Protein AF-A0A2V7WJG1-F1 (afdb_monomer_lite)

Sequence (115 aa):
MRLLSRSVVREIWPPFLLGFAAYTFILLVRTIFLMTEFFVRRSASLSEVGWLVLLSIPWILVLTLPMAFLLGVLIGIGRLSGDSELVAMRSCGVGPWALYRPALGAAALLSAGVR

Foldseek 3Di:
DVVLLVLLCVQLVVQLVVQLVVQLVVVLVVLLVVLVVVCVVPVDDPVVSVVVSVVCSLVSNLVSNVVSSVRSNVRSVVVCVVVCVVVVCVVVVNDCVSNVVSSVVVVVVSVVVSD

Radius of gyration: 19.39 Å; chains: 1; bounding box: 43×18×56 Å

Secondary structure (DSSP, 8-state):
-HHHHHHHHHHHHHHHHHHHHHHHHHHHHHHHHHHHHHHHHHT--HHHHHHHHHHHHHHHHHHHHHHHHHHHHHHHHHHHHHTTHHHHHHHTT--THHHHHHHHHHHHHHHHTT-

Structure (mmCIF, N/CA/C/O backbone):
data_AF-A0A2V7WJG1-F1
#
_entry.id   AF-A0A2V7WJG1-F1
#
loop_
_atom_site.group_PDB
_atom_site.id
_atom_site.type_symbol
_atom_site.label_atom_id
_atom_site.label_alt_id
_atom_site.label_comp_id
_atom_site.label_asym_id
_atom_site.label_entity_id
_atom_site.label_seq_id
_atom_site.pdbx_PDB_ins_code
_atom_site.Cartn_x
_atom_site.Cartn_y
_atom_site.Cartn_z
_atom_site.occupancy
_atom_site.B_iso_or_equiv
_atom_site.auth_seq_id
_atom_site.auth_comp_id
_atom_site.auth_asym_id
_atom_site.auth_atom_id
_atom_site.pdbx_PDB_model_num
ATOM 1 N N . MET A 1 1 ? -20.910 3.309 13.606 1.00 63.62 1 MET A N 1
ATOM 2 C CA . MET A 1 1 ? -20.099 2.395 12.757 1.00 63.62 1 MET A CA 1
ATOM 3 C C . MET A 1 1 ? -19.371 3.079 11.593 1.00 63.62 1 MET A C 1
ATOM 5 O O . MET A 1 1 ? -18.244 2.689 11.334 1.00 63.62 1 MET A O 1
ATOM 9 N N . ARG A 1 2 ? -19.936 4.098 10.916 1.00 69.38 2 ARG A N 1
ATOM 10 C CA . ARG A 1 2 ? -19.270 4.774 9.773 1.00 69.38 2 ARG A CA 1
ATOM 11 C C . ARG A 1 2 ? -17.927 5.448 10.105 1.00 69.38 2 ARG A C 1
ATOM 13 O O . ARG A 1 2 ? -17.019 5.426 9.283 1.00 69.38 2 ARG A O 1
ATOM 20 N N . LEU A 1 3 ? -17.795 6.028 11.302 1.00 80.88 3 LEU A N 1
ATOM 21 C CA . LEU A 1 3 ? -16.536 6.634 11.762 1.00 80.88 3 LEU A CA 1
ATOM 22 C C . LEU A 1 3 ? -15.436 5.577 11.924 1.00 80.88 3 LEU A C 1
ATOM 24 O O . LEU A 1 3 ? -14.329 5.756 11.441 1.00 80.88 3 LEU A O 1
ATOM 28 N N . LEU A 1 4 ? -15.800 4.435 12.507 1.00 82.25 4 LEU A N 1
ATOM 29 C CA . LEU A 1 4 ? -14.919 3.300 12.764 1.00 82.25 4 LEU A CA 1
ATOM 30 C C . LEU A 1 4 ? -14.382 2.695 11.458 1.00 82.25 4 LEU A C 1
ATOM 32 O O . LEU A 1 4 ? -13.177 2.551 11.284 1.00 82.25 4 LEU A O 1
ATOM 36 N N . SER A 1 5 ? -15.269 2.439 10.490 1.00 82.31 5 SER A N 1
ATOM 37 C CA . SER A 1 5 ? -14.868 1.968 9.160 1.00 82.31 5 SER A CA 1
ATOM 38 C C . SER A 1 5 ? -13.981 2.973 8.427 1.00 82.31 5 SER A C 1
ATOM 40 O O . SER A 1 5 ? -13.048 2.575 7.738 1.00 82.31 5 SER A O 1
ATOM 42 N N . ARG A 1 6 ? -14.245 4.277 8.584 1.00 85.25 6 ARG A N 1
ATOM 43 C CA . ARG A 1 6 ? -13.435 5.333 7.969 1.00 85.25 6 ARG A CA 1
ATOM 44 C C . ARG A 1 6 ? -12.032 5.387 8.572 1.00 85.25 6 ARG A C 1
ATOM 46 O O . ARG A 1 6 ? -11.081 5.532 7.813 1.00 85.25 6 ARG A O 1
ATOM 53 N N . SER A 1 7 ? -11.901 5.244 9.891 1.00 85.25 7 SER A N 1
ATOM 54 C CA . SER A 1 7 ? -10.594 5.196 10.557 1.00 85.25 7 SER A CA 1
ATOM 55 C C . SER A 1 7 ? -9.776 3.992 10.101 1.00 85.25 7 SER A C 1
ATOM 57 O O . SER A 1 7 ? -8.627 4.165 9.716 1.00 85.25 7 SER A O 1
ATOM 59 N N . VAL A 1 8 ? -10.385 2.803 10.027 1.00 88.50 8 VAL A N 1
ATOM 60 C CA . VAL A 1 8 ? -9.699 1.587 9.555 1.00 88.50 8 VAL A CA 1
ATOM 61 C C . VAL A 1 8 ? -9.181 1.756 8.126 1.00 88.50 8 VAL A C 1
ATOM 63 O O . VAL A 1 8 ? -8.017 1.479 7.856 1.00 88.50 8 VAL A O 1
ATOM 66 N N . VAL A 1 9 ? -10.009 2.262 7.206 1.00 88.44 9 VAL A N 1
ATOM 67 C 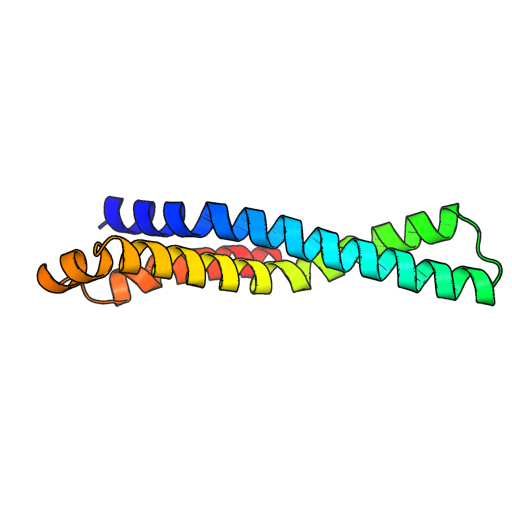CA . VAL A 1 9 ? -9.571 2.512 5.820 1.00 88.44 9 VAL A CA 1
ATOM 68 C C . VAL A 1 9 ? -8.470 3.572 5.769 1.00 88.44 9 VAL A C 1
ATOM 70 O O . VAL A 1 9 ? -7.513 3.419 5.013 1.00 88.44 9 VAL A O 1
ATOM 73 N N . ARG A 1 10 ? -8.569 4.624 6.591 1.00 91.69 10 ARG A N 1
ATOM 74 C CA . ARG A 1 10 ? -7.548 5.677 6.676 1.00 91.69 10 ARG A CA 1
ATOM 75 C C . ARG A 1 10 ? -6.208 5.148 7.181 1.00 91.69 10 ARG A C 1
ATOM 77 O O . ARG A 1 10 ? -5.190 5.665 6.747 1.00 91.69 10 ARG A O 1
ATOM 84 N N . GLU A 1 11 ? -6.204 4.134 8.038 1.00 92.75 11 GLU A N 1
ATOM 85 C CA . GLU A 1 11 ? -4.967 3.540 8.555 1.00 92.75 11 GLU A CA 1
ATOM 86 C C . GLU A 1 11 ? -4.329 2.552 7.567 1.00 92.75 11 GLU A C 1
ATOM 88 O O . GLU A 1 11 ? -3.111 2.414 7.520 1.00 92.75 11 GLU A O 1
ATOM 93 N N . ILE A 1 12 ? -5.144 1.897 6.733 1.00 94.44 12 ILE A N 1
ATOM 94 C CA . ILE A 1 12 ? -4.691 0.941 5.709 1.00 94.44 12 ILE A CA 1
ATOM 95 C C . ILE A 1 12 ? -4.143 1.653 4.465 1.00 94.44 12 ILE A C 1
ATOM 97 O O . ILE A 1 12 ? -3.184 1.184 3.851 1.00 94.44 12 ILE A O 1
ATOM 101 N N . TRP A 1 13 ? -4.750 2.773 4.062 1.00 93.88 13 TRP A N 1
ATOM 102 C CA . TRP A 1 13 ? -4.470 3.404 2.768 1.00 93.88 13 TRP A CA 1
ATOM 103 C C . TRP A 1 13 ? -3.038 3.955 2.620 1.00 93.88 13 TRP A C 1
ATOM 105 O O . TRP A 1 13 ? -2.412 3.676 1.597 1.00 93.88 13 TRP A O 1
ATOM 115 N N . PRO A 1 14 ? -2.460 4.675 3.603 1.00 95.69 14 PRO A N 1
ATOM 116 C CA . PRO A 1 14 ? -1.081 5.151 3.509 1.00 95.69 14 PRO A CA 1
ATOM 117 C C . PRO A 1 14 ? -0.037 4.028 3.360 1.00 95.69 14 PRO A C 1
ATOM 119 O O . PRO A 1 14 ? 0.747 4.097 2.411 1.00 95.69 14 PRO A O 1
ATOM 122 N N . PRO A 1 15 ? -0.008 2.975 4.210 1.00 95.62 15 PRO A N 1
ATOM 123 C CA . PRO A 1 15 ? 0.948 1.883 4.036 1.00 95.62 15 PRO A CA 1
ATOM 124 C C . PRO A 1 15 ? 0.679 1.055 2.775 1.00 95.62 15 PRO A C 1
ATOM 126 O O . PRO A 1 15 ? 1.632 0.572 2.169 1.00 95.62 15 PRO A O 1
ATOM 129 N N . PHE A 1 16 ? -0.580 0.938 2.332 1.00 95.94 16 PHE A N 1
ATOM 130 C CA . PHE A 1 16 ? -0.908 0.342 1.035 1.00 95.94 16 PHE A CA 1
ATOM 131 C C . PHE A 1 16 ? -0.252 1.104 -0.120 1.00 95.94 16 PHE A C 1
ATOM 133 O O . PHE A 1 16 ? 0.458 0.496 -0.914 1.00 95.94 16 PHE A O 1
ATOM 140 N N . LEU A 1 17 ? -0.451 2.423 -0.212 1.00 96.19 17 LEU A N 1
ATOM 141 C CA . LEU A 1 17 ? 0.108 3.233 -1.299 1.00 96.19 17 LEU A CA 1
ATOM 142 C C . LEU A 1 17 ? 1.637 3.212 -1.297 1.00 96.19 17 LEU A C 1
ATOM 144 O O . LEU A 1 17 ? 2.259 3.092 -2.352 1.00 96.19 17 LEU A O 1
ATOM 148 N N . LEU A 1 18 ? 2.240 3.298 -0.110 1.00 97.12 18 LEU A N 1
ATOM 149 C CA . LEU A 1 18 ? 3.690 3.252 0.044 1.00 97.12 18 LEU A CA 1
ATOM 150 C C . LEU A 1 18 ? 4.237 1.877 -0.363 1.00 97.12 18 LEU A C 1
ATOM 152 O O . LEU A 1 18 ? 5.184 1.802 -1.144 1.00 97.12 18 LEU A O 1
ATOM 156 N N . GLY A 1 19 ? 3.594 0.794 0.083 1.00 96.56 19 GLY A N 1
ATOM 157 C CA . GLY A 1 19 ? 3.916 -0.571 -0.333 1.00 96.56 19 GLY A CA 1
ATOM 158 C C . GLY A 1 19 ? 3.744 -0.788 -1.833 1.00 96.56 19 GLY A C 1
ATOM 159 O O . GLY A 1 19 ? 4.605 -1.379 -2.473 1.00 96.56 19 GLY A O 1
ATOM 160 N N . PHE A 1 20 ? 2.672 -0.261 -2.421 1.00 96.19 20 PHE A N 1
ATOM 161 C CA . PHE A 1 20 ? 2.389 -0.368 -3.849 1.00 96.19 20 PHE A CA 1
ATOM 162 C C . PHE A 1 20 ? 3.448 0.336 -4.690 1.00 96.19 20 PHE A C 1
ATOM 164 O O . PHE A 1 20 ? 3.969 -0.258 -5.636 1.00 96.19 20 PHE A O 1
ATOM 171 N N . ALA A 1 21 ? 3.822 1.560 -4.313 1.00 96.56 21 ALA A N 1
ATOM 172 C CA . ALA A 1 21 ? 4.901 2.293 -4.961 1.00 96.56 21 ALA A CA 1
ATOM 173 C C . ALA A 1 21 ? 6.239 1.551 -4.824 1.00 96.56 21 ALA A C 1
ATOM 175 O O . ALA A 1 21 ? 6.927 1.342 -5.821 1.00 96.56 21 ALA A O 1
ATOM 176 N N . ALA A 1 22 ? 6.577 1.089 -3.616 1.00 96.88 22 ALA A N 1
ATOM 177 C CA . ALA A 1 22 ? 7.824 0.379 -3.351 1.00 96.88 22 ALA A CA 1
ATOM 178 C C . ALA A 1 22 ? 7.915 -0.951 -4.118 1.00 96.88 22 ALA A C 1
ATOM 180 O O . ALA A 1 22 ? 8.895 -1.183 -4.822 1.00 96.88 22 ALA A O 1
ATOM 181 N N . TYR A 1 23 ? 6.894 -1.810 -4.046 1.00 96.25 23 TYR A N 1
ATOM 182 C CA . TYR A 1 23 ? 6.887 -3.092 -4.755 1.00 96.25 23 TYR A CA 1
ATOM 183 C C . TYR A 1 23 ? 6.906 -2.912 -6.272 1.00 96.25 23 TYR A C 1
ATOM 185 O O . TYR A 1 23 ? 7.648 -3.613 -6.959 1.00 96.25 23 TYR A O 1
ATOM 193 N N . THR A 1 24 ? 6.143 -1.950 -6.798 1.00 94.94 24 THR A N 1
ATOM 194 C CA . THR A 1 24 ? 6.135 -1.645 -8.238 1.00 94.94 24 THR A CA 1
ATOM 195 C C . THR A 1 24 ? 7.499 -1.148 -8.691 1.00 94.94 24 THR A C 1
ATOM 197 O O . THR A 1 24 ? 8.012 -1.626 -9.699 1.00 94.94 24 THR A O 1
ATOM 200 N N . PHE A 1 25 ? 8.133 -0.267 -7.918 1.00 95.06 25 PHE A N 1
ATOM 201 C CA . PHE A 1 25 ? 9.483 0.209 -8.199 1.00 95.06 25 PHE A CA 1
ATOM 202 C C . PHE A 1 25 ? 10.510 -0.932 -8.191 1.00 95.06 25 PHE A C 1
ATOM 204 O O . PHE A 1 25 ? 11.270 -1.082 -9.146 1.00 95.06 25 PHE A O 1
ATOM 211 N N . ILE A 1 26 ? 10.493 -1.784 -7.163 1.00 95.81 26 ILE A N 1
ATOM 212 C CA . ILE A 1 26 ? 11.404 -2.933 -7.051 1.00 95.81 26 ILE A CA 1
ATOM 213 C C . ILE A 1 26 ? 11.244 -3.876 -8.252 1.00 95.81 26 ILE A C 1
ATOM 215 O O . ILE A 1 26 ? 12.238 -4.275 -8.866 1.00 95.81 26 ILE A O 1
ATOM 219 N N . LEU A 1 27 ? 10.006 -4.223 -8.624 1.00 94.25 27 LEU A N 1
ATOM 220 C CA . LEU A 1 27 ? 9.751 -5.113 -9.759 1.00 94.25 27 LEU A CA 1
ATOM 221 C C . LEU A 1 27 ? 10.071 -4.466 -11.110 1.00 94.25 27 LEU A C 1
ATOM 223 O O . LEU A 1 27 ? 10.546 -5.164 -12.008 1.00 94.25 27 LEU A O 1
ATOM 227 N N . LEU A 1 28 ? 9.871 -3.156 -11.261 1.00 91.69 28 LEU A N 1
ATOM 228 C CA . LEU A 1 28 ? 10.284 -2.421 -12.458 1.00 91.69 28 LEU A CA 1
ATOM 229 C C . LEU A 1 28 ? 11.797 -2.461 -12.636 1.00 91.69 28 LEU A C 1
ATOM 231 O O . LEU A 1 28 ? 12.268 -2.847 -13.703 1.00 91.69 28 LEU A O 1
ATOM 235 N N . VAL A 1 29 ? 12.559 -2.145 -11.586 1.00 91.56 29 VAL A N 1
ATOM 236 C CA . VAL A 1 29 ? 14.027 -2.213 -11.613 1.00 91.56 29 VAL A CA 1
ATOM 237 C C . VAL A 1 29 ? 14.481 -3.624 -11.982 1.00 91.56 29 VAL A C 1
ATOM 239 O O . VAL A 1 29 ? 15.269 -3.793 -12.913 1.00 91.56 29 VAL A O 1
ATOM 242 N N . ARG A 1 30 ? 13.918 -4.653 -11.335 1.00 91.44 30 ARG A N 1
ATOM 243 C CA . ARG A 1 30 ? 14.190 -6.059 -11.675 1.00 91.44 30 ARG A CA 1
ATOM 244 C C . ARG A 1 30 ? 13.915 -6.359 -13.152 1.00 91.44 30 ARG A C 1
ATOM 246 O O . ARG A 1 30 ? 14.709 -7.045 -13.789 1.00 91.44 30 ARG A O 1
ATOM 253 N N . THR A 1 31 ? 12.799 -5.870 -13.686 1.00 88.31 31 THR A N 1
ATOM 254 C CA . THR A 1 31 ? 12.399 -6.097 -15.082 1.00 88.31 31 THR A CA 1
ATOM 255 C C . THR A 1 31 ? 13.368 -5.427 -16.048 1.00 88.31 31 THR A C 1
ATOM 257 O O . THR A 1 31 ? 13.794 -6.062 -17.005 1.00 88.31 31 THR A O 1
ATOM 260 N N . ILE A 1 32 ? 13.789 -4.193 -15.764 1.00 87.00 32 ILE A N 1
ATOM 261 C CA . ILE A 1 32 ? 14.784 -3.476 -16.570 1.00 87.00 32 ILE A CA 1
ATOM 262 C C . ILE A 1 32 ? 16.104 -4.255 -16.614 1.00 87.00 32 ILE A C 1
ATOM 264 O O . ILE A 1 32 ? 16.629 -4.492 -17.699 1.00 87.00 32 ILE A O 1
ATOM 268 N N . PHE A 1 33 ? 16.616 -4.721 -15.469 1.00 86.25 33 PHE A N 1
ATOM 269 C CA . PHE A 1 33 ? 17.846 -5.524 -15.434 1.00 86.25 33 PHE A CA 1
ATOM 270 C C . PHE A 1 33 ? 17.720 -6.831 -16.227 1.00 86.25 33 PHE A C 1
ATOM 272 O O . PHE A 1 33 ? 18.626 -7.168 -16.990 1.00 86.25 33 PHE A O 1
ATOM 279 N N . LEU A 1 34 ? 16.586 -7.531 -16.101 1.00 84.12 34 LEU A N 1
ATOM 280 C CA . LEU A 1 34 ? 16.319 -8.757 -16.858 1.00 84.12 34 LEU A CA 1
ATOM 281 C C . LEU A 1 34 ? 16.310 -8.487 -18.372 1.00 84.12 34 LEU A C 1
ATOM 283 O O . LEU A 1 34 ? 16.907 -9.237 -19.141 1.00 84.12 34 LEU A O 1
ATOM 287 N N . MET A 1 35 ? 15.659 -7.403 -18.805 1.00 80.38 35 MET A N 1
ATOM 288 C CA . MET A 1 35 ? 15.594 -7.025 -20.220 1.00 80.38 35 MET A CA 1
ATOM 289 C C . MET A 1 35 ? 16.966 -6.619 -20.773 1.00 80.38 35 MET A C 1
ATOM 291 O O . MET A 1 35 ? 17.279 -6.956 -21.913 1.00 80.38 35 MET A O 1
ATOM 295 N N . THR A 1 36 ? 17.814 -5.963 -19.976 1.00 77.69 36 THR A N 1
ATOM 296 C CA . THR A 1 36 ? 19.189 -5.621 -20.376 1.00 77.69 36 THR A CA 1
ATOM 297 C C . THR A 1 36 ? 20.053 -6.867 -20.584 1.00 77.69 36 THR A C 1
ATOM 299 O O . THR A 1 36 ? 20.827 -6.923 -21.538 1.00 77.69 36 THR A O 1
ATOM 302 N N . GLU A 1 37 ? 19.906 -7.909 -19.760 1.00 74.75 37 GLU A N 1
ATOM 303 C CA . GLU A 1 37 ? 20.617 -9.174 -20.000 1.00 74.75 37 GLU A CA 1
ATOM 304 C C . GLU A 1 37 ? 20.155 -9.841 -21.309 1.00 74.75 37 GLU A C 1
ATOM 306 O O . GLU A 1 37 ? 20.974 -10.342 -22.086 1.00 74.75 37 GLU A O 1
ATOM 311 N N . PHE A 1 38 ? 18.851 -9.789 -21.604 1.00 69.81 38 PHE A N 1
ATOM 312 C CA . PHE A 1 38 ? 18.311 -10.240 -22.890 1.00 69.81 38 PHE A CA 1
ATOM 313 C C . PHE A 1 38 ? 18.838 -9.415 -24.072 1.00 69.81 38 PHE A C 1
ATOM 315 O O . PHE A 1 38 ? 19.152 -9.985 -25.117 1.00 69.81 38 PHE A O 1
ATOM 322 N N . PHE A 1 39 ? 18.983 -8.100 -23.905 1.00 70.38 39 PHE A N 1
ATOM 323 C CA . PHE A 1 39 ? 19.513 -7.184 -24.914 1.00 70.38 39 PHE A CA 1
ATOM 324 C C . PHE A 1 39 ? 20.954 -7.524 -25.305 1.00 70.38 39 PHE A C 1
ATOM 326 O O . PHE A 1 39 ? 21.252 -7.668 -26.492 1.00 70.38 39 PHE A O 1
ATOM 333 N N . VAL A 1 40 ? 21.831 -7.719 -24.312 1.00 69.19 40 VAL A N 1
ATOM 334 C CA . VAL A 1 40 ? 23.258 -8.023 -24.531 1.00 69.19 40 VAL A CA 1
ATOM 335 C C . VAL A 1 40 ? 23.436 -9.325 -25.317 1.00 69.19 40 VAL A C 1
ATOM 337 O O . VAL A 1 40 ? 24.358 -9.444 -26.118 1.00 69.19 40 VAL A O 1
ATOM 340 N N . ARG A 1 41 ? 22.526 -10.291 -25.146 1.00 68.00 41 ARG A N 1
ATOM 341 C CA . ARG A 1 41 ? 22.573 -11.585 -25.845 1.00 68.00 41 ARG A CA 1
ATOM 342 C C . ARG A 1 41 ? 21.979 -11.564 -27.259 1.00 68.00 41 ARG A C 1
ATOM 344 O O . ARG A 1 41 ? 22.225 -12.507 -28.005 1.00 68.00 41 ARG A O 1
ATOM 351 N N . ARG A 1 42 ? 21.164 -10.564 -27.620 1.00 64.56 42 ARG A N 1
ATOM 352 C CA . ARG A 1 42 ? 20.293 -10.614 -28.817 1.00 64.56 42 ARG A CA 1
ATOM 353 C C . ARG A 1 42 ? 20.295 -9.363 -29.698 1.00 64.56 42 ARG A C 1
ATOM 355 O O . ARG A 1 42 ? 19.468 -9.295 -30.600 1.00 64.56 42 ARG A O 1
ATOM 362 N N . SER A 1 43 ? 21.204 -8.411 -29.455 1.00 64.50 43 SER A N 1
ATOM 363 C CA . SER A 1 43 ? 21.366 -7.185 -30.258 1.00 64.50 43 SER A CA 1
ATOM 364 C C . SER A 1 43 ? 20.049 -6.433 -30.491 1.00 64.50 43 SER A C 1
ATOM 366 O O . SER A 1 43 ? 19.751 -6.028 -31.611 1.00 64.50 43 SER A O 1
ATOM 368 N N . ALA A 1 44 ? 19.234 -6.294 -29.443 1.00 66.94 44 ALA A N 1
ATOM 369 C CA . ALA A 1 44 ? 18.032 -5.464 -29.511 1.00 66.94 44 ALA A CA 1
ATOM 370 C C . ALA A 1 44 ? 18.419 -3.969 -29.546 1.00 66.94 44 ALA A C 1
ATOM 372 O O . ALA A 1 44 ? 19.572 -3.612 -29.318 1.00 66.94 44 ALA A O 1
ATOM 373 N N . SER A 1 45 ? 17.478 -3.083 -29.854 1.00 78.06 45 SER A N 1
ATOM 374 C CA . SER A 1 45 ? 17.632 -1.622 -29.810 1.00 78.06 45 SER A CA 1
ATOM 375 C C . SER A 1 45 ? 17.063 -1.043 -28.503 1.00 78.06 45 SER A C 1
ATOM 377 O O . SER A 1 45 ? 16.160 -1.618 -27.894 1.00 78.06 45 SER A O 1
ATOM 379 N N . LEU A 1 46 ? 17.605 0.085 -28.016 1.00 74.44 46 LEU A N 1
ATOM 380 C CA . LEU A 1 46 ? 17.206 0.674 -26.720 1.00 74.44 46 LEU A CA 1
ATOM 381 C C . LEU A 1 46 ? 15.704 1.034 -26.686 1.00 74.44 46 LEU A C 1
ATOM 383 O O . LEU A 1 46 ? 15.042 0.938 -25.654 1.00 74.44 46 LEU A O 1
ATOM 387 N N . SER A 1 47 ? 15.165 1.386 -27.851 1.00 79.81 47 SER A N 1
ATOM 388 C CA . SER A 1 47 ? 13.746 1.613 -28.125 1.00 79.81 47 S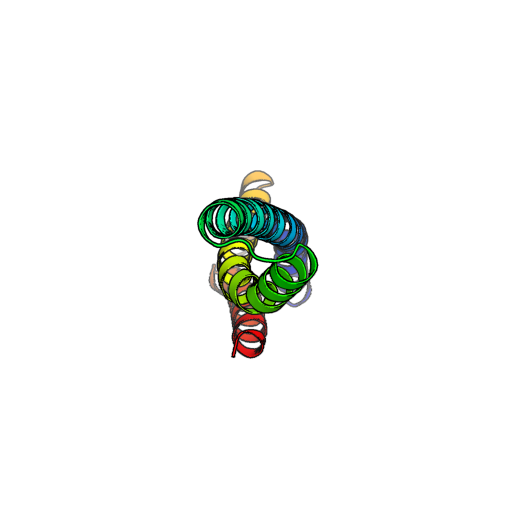ER A CA 1
ATOM 389 C C . SER A 1 47 ? 12.875 0.377 -27.881 1.00 79.81 47 SER A C 1
ATOM 391 O O . SER A 1 47 ? 11.814 0.490 -27.269 1.00 79.81 47 SER A O 1
ATOM 393 N N . GLU A 1 48 ? 13.321 -0.808 -28.301 1.00 80.06 48 GLU A N 1
ATOM 394 C CA . GLU A 1 48 ? 12.569 -2.056 -28.105 1.00 80.06 48 GLU A CA 1
ATOM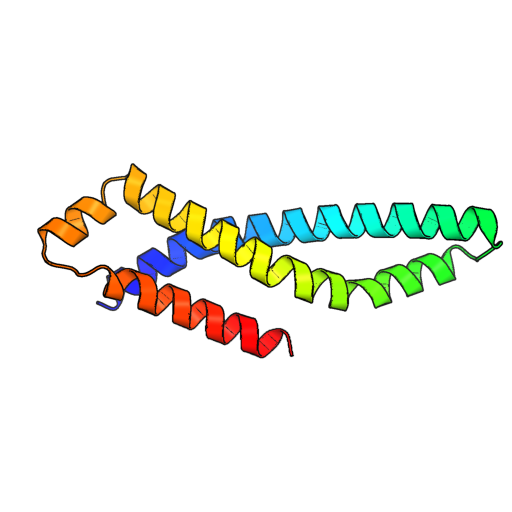 395 C C . GLU A 1 48 ? 12.523 -2.454 -26.628 1.00 80.06 48 GLU A C 1
ATOM 397 O O . GLU A 1 48 ? 11.488 -2.904 -26.140 1.00 80.06 48 GLU A O 1
ATOM 402 N N . VAL A 1 49 ? 13.607 -2.214 -25.883 1.00 80.50 49 VAL A N 1
ATOM 403 C CA . VAL A 1 49 ? 13.644 -2.439 -24.428 1.00 80.50 49 VAL A CA 1
ATOM 404 C C . VAL A 1 49 ? 12.652 -1.529 -23.713 1.00 80.50 49 VAL A C 1
ATOM 406 O O . VAL A 1 49 ? 11.891 -2.002 -22.871 1.00 80.50 49 VAL A O 1
ATOM 409 N N . GLY A 1 50 ? 12.613 -0.242 -24.070 1.00 82.44 50 GLY A N 1
ATOM 410 C CA . GLY A 1 50 ? 11.638 0.699 -23.515 1.00 82.44 50 GLY A CA 1
ATOM 411 C C . GLY A 1 50 ? 10.194 0.252 -23.763 1.00 82.44 50 GLY A C 1
ATOM 412 O O . GLY A 1 50 ? 9.372 0.287 -22.847 1.00 82.44 50 GLY A O 1
ATOM 413 N N . TRP A 1 51 ? 9.903 -0.246 -24.967 1.00 86.00 51 TRP A N 1
ATOM 414 C CA . TRP A 1 51 ? 8.586 -0.779 -25.319 1.00 86.00 51 TRP A CA 1
ATOM 415 C C . TRP A 1 51 ? 8.224 -2.036 -24.514 1.00 86.00 51 TRP A C 1
ATOM 417 O O . TRP A 1 51 ? 7.130 -2.121 -23.957 1.00 86.00 51 TRP A O 1
ATOM 427 N N . LEU A 1 52 ? 9.157 -2.983 -24.373 1.00 84.44 52 LEU A N 1
ATOM 428 C CA . LEU A 1 52 ? 8.965 -4.200 -23.574 1.00 84.44 52 LEU A CA 1
ATOM 429 C C . LEU A 1 52 ? 8.744 -3.901 -22.086 1.00 84.44 52 LEU A C 1
ATOM 431 O O . LEU A 1 52 ? 7.899 -4.531 -21.446 1.00 84.44 52 LEU A O 1
ATOM 435 N N . VAL A 1 53 ? 9.464 -2.922 -21.532 1.00 85.62 53 VAL A N 1
ATOM 436 C CA . VAL A 1 53 ? 9.248 -2.458 -20.154 1.00 85.62 53 VAL A CA 1
ATOM 437 C C . VAL A 1 53 ? 7.844 -1.874 -20.008 1.00 85.62 53 VAL A C 1
ATOM 439 O O . VAL A 1 53 ? 7.148 -2.227 -19.056 1.00 85.62 53 VAL A O 1
ATOM 442 N N . LEU A 1 54 ? 7.389 -1.059 -20.966 1.00 87.75 54 LEU A N 1
ATOM 443 C CA . LEU A 1 54 ? 6.033 -0.505 -20.958 1.00 87.75 54 LEU A CA 1
ATOM 444 C C . LEU A 1 54 ? 4.962 -1.606 -20.986 1.00 87.75 54 LEU A C 1
ATOM 446 O O . LEU A 1 54 ? 4.020 -1.564 -20.195 1.00 87.75 54 LEU A O 1
ATOM 450 N N . LEU A 1 55 ? 5.138 -2.625 -21.835 1.00 88.75 55 LEU A N 1
ATOM 451 C CA . LEU A 1 55 ? 4.248 -3.792 -21.895 1.00 88.75 55 LEU A CA 1
ATOM 452 C C . LEU A 1 55 ? 4.269 -4.638 -20.616 1.00 88.75 55 LEU A C 1
ATOM 454 O O . LEU A 1 55 ? 3.320 -5.376 -20.359 1.00 88.75 55 LEU A O 1
ATOM 458 N N . SER A 1 56 ? 5.326 -4.542 -19.812 1.00 87.62 56 SER A N 1
ATOM 459 C CA . SER A 1 56 ? 5.453 -5.292 -18.560 1.00 87.62 56 SER A CA 1
ATOM 460 C C . SER A 1 56 ? 4.720 -4.624 -17.392 1.00 87.62 56 SER A C 1
ATOM 462 O O . SER A 1 56 ? 4.398 -5.300 -16.414 1.00 87.62 56 SER A O 1
ATOM 464 N N . ILE A 1 57 ? 4.419 -3.320 -17.480 1.00 89.38 57 ILE A N 1
ATOM 465 C CA . ILE A 1 57 ? 3.755 -2.559 -16.407 1.00 89.38 57 ILE A CA 1
ATOM 466 C C . ILE A 1 57 ? 2.428 -3.205 -15.972 1.00 89.38 57 ILE A C 1
ATOM 468 O O . ILE A 1 57 ? 2.287 -3.441 -14.773 1.00 89.38 57 ILE A O 1
ATOM 472 N N . PRO A 1 58 ? 1.477 -3.554 -16.864 1.00 90.62 58 PRO A N 1
ATOM 473 C CA . PRO A 1 58 ? 0.193 -4.129 -16.452 1.00 90.62 58 PRO A CA 1
ATOM 474 C C . PRO A 1 58 ? 0.354 -5.393 -15.602 1.00 90.62 58 PRO A C 1
ATOM 476 O O . PRO A 1 58 ? -0.264 -5.514 -14.548 1.00 90.62 58 PRO A O 1
ATOM 479 N N . TRP A 1 59 ? 1.249 -6.296 -16.009 1.00 89.19 59 TRP A N 1
ATOM 480 C CA . TRP A 1 59 ? 1.537 -7.522 -15.263 1.00 89.19 59 TRP A CA 1
ATOM 481 C C . TRP A 1 59 ? 2.163 -7.240 -13.891 1.00 89.19 59 TRP A C 1
ATOM 483 O O . TRP A 1 59 ? 1.784 -7.856 -12.894 1.00 89.19 59 TRP A O 1
ATOM 493 N N . ILE A 1 60 ? 3.091 -6.280 -13.818 1.00 92.25 60 ILE A N 1
ATOM 494 C CA . ILE A 1 60 ? 3.691 -5.854 -12.548 1.00 92.25 60 ILE A CA 1
ATOM 495 C C . ILE A 1 60 ? 2.602 -5.328 -11.608 1.00 92.25 60 ILE A C 1
ATOM 497 O O . ILE A 1 60 ? 2.560 -5.744 -10.455 1.00 92.25 60 ILE A O 1
ATOM 501 N N . LEU A 1 61 ? 1.697 -4.476 -12.095 1.00 91.81 61 LEU A N 1
ATOM 502 C CA . LEU A 1 61 ? 0.618 -3.910 -11.282 1.00 91.81 61 LEU A CA 1
ATOM 503 C C . LEU A 1 61 ? -0.328 -4.989 -10.743 1.00 91.81 61 LEU A C 1
ATOM 505 O O . LEU A 1 61 ? -0.661 -4.965 -9.560 1.00 91.81 61 LEU A O 1
ATOM 509 N N . VAL A 1 62 ? -0.710 -5.968 -11.570 1.00 91.94 62 VAL A N 1
ATOM 510 C CA . VAL A 1 62 ? -1.549 -7.112 -11.160 1.00 91.94 62 VAL A CA 1
ATOM 511 C C . VAL A 1 62 ? -0.922 -7.875 -9.988 1.00 91.94 62 VAL A C 1
ATOM 513 O O . VAL A 1 62 ? -1.629 -8.291 -9.069 1.00 91.94 62 VAL A O 1
ATOM 516 N N . LEU A 1 63 ? 0.405 -8.025 -9.981 1.00 91.69 63 LEU A N 1
ATOM 517 C CA . LEU A 1 63 ? 1.132 -8.699 -8.905 1.00 91.69 63 LEU A CA 1
ATOM 518 C C . LEU A 1 63 ? 1.318 -7.821 -7.662 1.00 91.69 63 LEU A C 1
ATOM 520 O O . LEU A 1 63 ? 1.164 -8.303 -6.538 1.00 91.69 63 LEU A O 1
ATOM 524 N N . THR A 1 64 ? 1.671 -6.546 -7.826 1.00 94.25 64 THR A N 1
ATOM 525 C CA . THR A 1 64 ? 2.005 -5.672 -6.689 1.00 94.25 64 THR A CA 1
ATOM 526 C C . THR A 1 64 ? 0.789 -5.222 -5.907 1.00 94.25 64 THR A C 1
ATOM 528 O O . THR A 1 64 ? 0.905 -4.971 -4.711 1.00 94.25 64 THR A O 1
ATOM 531 N N . LEU A 1 65 ? -0.378 -5.157 -6.538 1.00 93.44 65 LEU A N 1
ATOM 532 C CA . LEU A 1 65 ? -1.610 -4.683 -5.922 1.00 93.44 65 LEU A CA 1
ATOM 533 C C . LEU A 1 65 ? -2.083 -5.555 -4.735 1.00 93.44 65 LEU A C 1
ATOM 535 O O . LEU A 1 65 ? -2.255 -4.996 -3.647 1.00 93.44 65 LEU A O 1
ATOM 539 N N . PRO A 1 66 ? -2.218 -6.897 -4.841 1.00 93.19 66 PRO A N 1
ATOM 540 C CA . PRO A 1 66 ? -2.554 -7.741 -3.689 1.00 93.19 66 PRO A CA 1
ATOM 541 C C . PRO A 1 66 ? -1.442 -7.778 -2.629 1.00 93.19 66 PRO A C 1
ATOM 543 O O . PRO A 1 66 ? -1.744 -7.788 -1.434 1.00 93.19 66 PRO A O 1
ATOM 546 N N . MET A 1 67 ? -0.166 -7.745 -3.035 1.00 94.38 67 MET A N 1
ATOM 547 C CA . MET A 1 67 ? 0.968 -7.720 -2.099 1.00 94.38 67 MET A CA 1
ATOM 548 C C . MET A 1 67 ? 0.996 -6.432 -1.268 1.00 94.38 67 MET A C 1
ATOM 550 O O . MET A 1 67 ? 1.123 -6.469 -0.044 1.00 94.38 67 MET A O 1
ATOM 554 N N . ALA A 1 68 ? 0.820 -5.285 -1.920 1.00 96.00 68 ALA A N 1
ATOM 555 C CA . ALA A 1 68 ? 0.733 -3.989 -1.265 1.00 96.00 68 ALA A CA 1
ATOM 556 C C . ALA A 1 68 ? -0.487 -3.894 -0.353 1.00 96.00 68 ALA A C 1
ATOM 558 O O . ALA A 1 68 ? -0.403 -3.327 0.736 1.00 96.00 68 ALA A O 1
ATOM 559 N N . PHE A 1 69 ? -1.625 -4.450 -0.777 1.00 95.44 69 PHE A N 1
ATOM 560 C CA . PHE A 1 69 ? -2.836 -4.455 0.035 1.00 95.44 69 PHE A CA 1
ATOM 561 C C . PHE A 1 69 ? -2.650 -5.270 1.313 1.00 95.44 69 PHE A C 1
ATOM 563 O O . PHE A 1 69 ? -2.998 -4.794 2.393 1.00 95.44 69 PHE A O 1
ATOM 570 N N . LEU A 1 70 ? -2.026 -6.448 1.214 1.00 94.75 70 LEU A N 1
ATOM 571 C CA . LEU A 1 70 ? -1.662 -7.253 2.377 1.00 94.75 70 LEU A CA 1
ATOM 572 C C . LEU A 1 70 ? -0.787 -6.459 3.357 1.00 94.75 70 LEU A C 1
ATOM 574 O O . LEU A 1 70 ? -1.079 -6.435 4.553 1.00 94.75 70 LEU A O 1
ATOM 578 N N . LEU A 1 71 ? 0.242 -5.771 2.851 1.00 96.19 71 LEU A N 1
ATOM 579 C CA . LEU A 1 71 ? 1.109 -4.919 3.666 1.00 96.19 71 LEU A CA 1
ATOM 580 C C . LEU A 1 71 ? 0.316 -3.793 4.347 1.00 96.19 71 LEU A C 1
ATOM 582 O O . LEU A 1 71 ? 0.458 -3.575 5.550 1.00 96.19 71 LEU A O 1
ATOM 586 N N . GLY A 1 72 ? -0.547 -3.108 3.595 1.00 96.06 72 GLY A N 1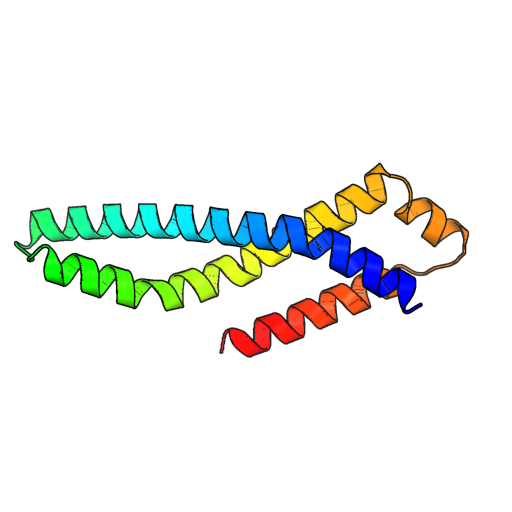
ATOM 587 C CA . GLY A 1 72 ? -1.387 -2.031 4.110 1.00 96.06 72 GLY A CA 1
ATOM 588 C C . GLY A 1 72 ? -2.315 -2.492 5.231 1.00 96.06 72 GLY A C 1
ATOM 589 O O . GLY A 1 72 ? -2.418 -1.828 6.261 1.00 96.06 72 GLY A O 1
ATOM 590 N N . VAL A 1 73 ? -2.948 -3.656 5.069 1.00 94.69 73 VAL A N 1
ATOM 591 C CA . VAL A 1 73 ? -3.810 -4.259 6.097 1.00 94.69 73 VAL A CA 1
ATOM 592 C C . VAL A 1 73 ? -3.003 -4.644 7.333 1.00 94.69 73 VAL A C 1
ATOM 594 O O . VAL A 1 73 ? -3.422 -4.333 8.448 1.00 94.69 73 VAL A O 1
ATOM 597 N N . LEU A 1 74 ? -1.844 -5.282 7.155 1.00 95.00 74 LEU A N 1
ATOM 598 C CA . LEU A 1 74 ? -1.001 -5.718 8.266 1.00 95.00 74 LEU A CA 1
ATOM 599 C C . LEU A 1 74 ? -0.508 -4.528 9.096 1.00 95.00 74 LEU A C 1
ATOM 601 O O . LEU A 1 74 ? -0.648 -4.533 10.318 1.00 95.00 74 LEU A O 1
ATOM 605 N N . ILE A 1 75 ? 0.014 -3.491 8.436 1.00 95.75 75 ILE A N 1
ATOM 606 C CA . ILE A 1 75 ? 0.491 -2.279 9.109 1.00 95.75 75 ILE A CA 1
ATOM 607 C C . ILE A 1 75 ? -0.681 -1.511 9.722 1.00 95.75 75 ILE A C 1
ATOM 609 O O . ILE A 1 75 ? -0.591 -1.109 10.877 1.00 95.75 75 ILE A O 1
ATOM 613 N N . GLY A 1 76 ? -1.790 -1.338 8.999 1.00 94.06 76 GLY A 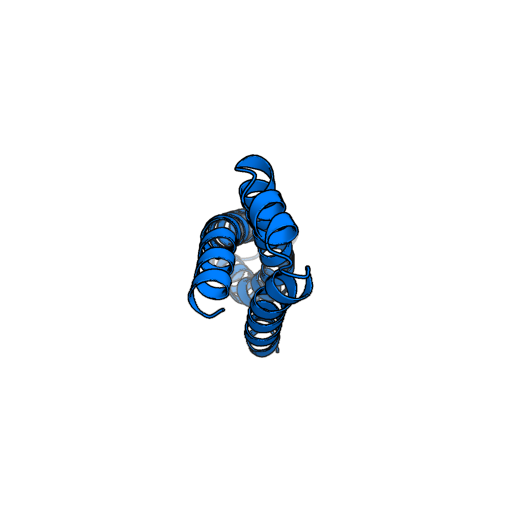N 1
ATOM 614 C CA . GLY A 1 76 ? -2.955 -0.603 9.494 1.00 94.06 76 GLY A CA 1
ATOM 615 C C . GLY A 1 76 ? -3.550 -1.233 10.757 1.00 94.06 76 GLY A C 1
ATOM 616 O O . GLY A 1 76 ? -3.775 -0.546 11.751 1.00 94.06 76 GLY A O 1
ATOM 617 N N . ILE A 1 77 ? -3.735 -2.557 10.766 1.00 92.12 77 ILE A N 1
ATOM 618 C CA . ILE A 1 77 ? -4.186 -3.284 11.965 1.00 92.12 77 ILE A CA 1
ATOM 619 C C . ILE A 1 77 ? -3.108 -3.256 13.055 1.00 92.12 77 ILE A C 1
ATOM 621 O O . ILE A 1 77 ? -3.438 -3.094 14.230 1.00 92.12 77 ILE A O 1
ATOM 625 N N . GLY A 1 78 ? -1.832 -3.382 12.684 1.00 93.12 78 GLY A N 1
ATOM 626 C CA . GLY A 1 78 ? -0.706 -3.290 13.611 1.00 93.12 78 GLY A CA 1
ATOM 627 C C . GLY A 1 78 ? -0.668 -1.959 14.361 1.00 93.12 78 GLY A C 1
ATOM 628 O O . GLY A 1 78 ? -0.488 -1.959 15.574 1.00 93.12 78 GLY A O 1
ATOM 629 N N . ARG A 1 79 ? -0.929 -0.840 13.675 1.00 93.06 79 ARG A N 1
ATOM 630 C CA . ARG A 1 79 ? -1.019 0.497 14.282 1.00 93.06 79 ARG A CA 1
ATOM 631 C C . ARG A 1 79 ? -2.197 0.615 15.241 1.00 93.06 79 ARG A C 1
ATOM 633 O O . ARG A 1 79 ? -1.990 0.955 16.398 1.00 93.06 79 ARG A O 1
ATOM 640 N N . LEU A 1 80 ? -3.393 0.197 14.818 1.00 91.44 80 LEU A N 1
ATOM 641 C CA . LEU A 1 80 ? -4.571 0.148 15.698 1.00 91.44 80 LEU A CA 1
ATOM 642 C C . LEU A 1 80 ? -4.338 -0.721 16.945 1.00 91.44 80 LEU A C 1
ATOM 644 O O . LEU A 1 80 ? -4.893 -0.454 18.010 1.00 91.44 80 LEU A O 1
ATOM 648 N N . SER A 1 81 ? -3.541 -1.785 16.820 1.00 91.81 81 SER A N 1
ATOM 649 C CA . SER A 1 81 ? -3.152 -2.623 17.954 1.00 91.81 81 SER A CA 1
ATOM 650 C C . SER A 1 81 ? -2.094 -1.961 18.839 1.00 91.81 81 SER A C 1
ATOM 652 O O . SER A 1 81 ? -2.189 -2.082 20.057 1.00 91.81 81 SER A O 1
ATOM 654 N N . GLY A 1 82 ? -1.100 -1.288 18.253 1.00 92.12 82 GLY A N 1
ATOM 655 C CA . GLY A 1 82 ? -0.035 -0.584 18.975 1.00 92.12 82 GLY A CA 1
ATOM 656 C C . GLY A 1 82 ? -0.557 0.603 19.783 1.00 92.12 82 GLY A C 1
ATOM 657 O O . GLY A 1 82 ? -0.178 0.772 20.938 1.00 92.12 82 GLY A O 1
ATOM 658 N N . ASP A 1 83 ? -1.522 1.334 19.227 1.00 92.81 83 ASP A N 1
ATOM 659 C CA . ASP A 1 83 ? -2.185 2.470 19.879 1.00 92.81 83 ASP A CA 1
ATOM 660 C C . ASP A 1 83 ? -3.296 2.028 20.856 1.00 92.81 83 ASP A C 1
ATOM 662 O O . ASP A 1 83 ? -4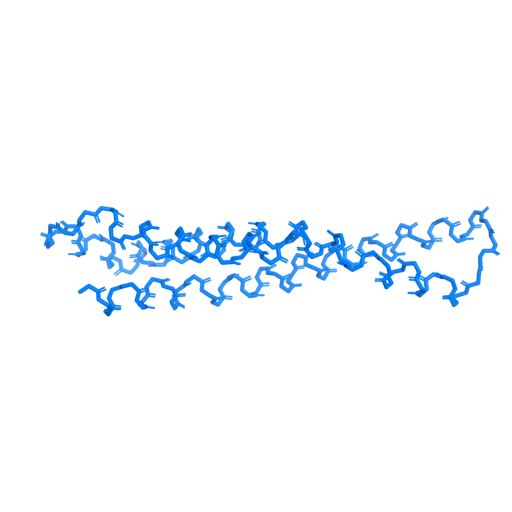.043 2.846 21.387 1.00 92.81 83 ASP A O 1
ATOM 666 N N . SER A 1 84 ? -3.438 0.718 21.106 1.00 92.00 84 SER A N 1
ATOM 667 C CA . SER A 1 84 ? -4.490 0.115 21.943 1.00 92.00 84 SER A CA 1
ATOM 668 C C . SER A 1 84 ? -5.936 0.418 21.507 1.00 92.00 84 SER A C 1
ATOM 670 O O . SER A 1 84 ? -6.880 0.027 22.200 1.00 92.00 84 SER A O 1
ATOM 672 N N . GLU A 1 85 ? -6.151 1.021 20.334 1.00 90.12 85 GLU A N 1
ATOM 673 C CA . GLU A 1 85 ? -7.485 1.281 19.778 1.00 90.12 85 GLU A CA 1
ATOM 674 C C . GLU A 1 85 ? -8.253 -0.024 19.552 1.00 90.12 85 GLU A C 1
ATOM 676 O O . GLU A 1 85 ? -9.431 -0.127 19.893 1.00 90.12 85 GLU A O 1
ATOM 681 N N . LEU A 1 86 ? -7.573 -1.065 19.061 1.00 89.25 86 LEU A N 1
ATOM 682 C CA . LEU A 1 86 ? -8.175 -2.383 18.859 1.00 89.25 86 LEU A CA 1
ATOM 683 C C . LEU A 1 86 ? -8.667 -3.005 20.178 1.00 89.25 86 LEU A C 1
ATOM 685 O O . LEU A 1 86 ? -9.694 -3.688 20.198 1.00 89.25 86 LEU A O 1
ATOM 689 N N . VAL A 1 87 ? -7.956 -2.764 21.283 1.00 90.31 87 VAL A N 1
ATOM 690 C CA . VAL A 1 87 ? -8.331 -3.245 22.621 1.00 90.31 87 VAL A CA 1
ATOM 691 C C . VAL A 1 87 ? -9.521 -2.449 23.157 1.00 90.31 87 VAL A C 1
ATOM 693 O O . VAL A 1 87 ? -10.488 -3.053 23.620 1.00 90.31 87 VAL A O 1
ATOM 696 N N . ALA A 1 88 ? -9.504 -1.120 23.014 1.00 90.75 88 ALA A N 1
ATOM 697 C CA . ALA A 1 88 ? -10.608 -0.243 23.408 1.00 90.75 88 ALA A CA 1
ATOM 698 C C . ALA A 1 88 ? -11.905 -0.542 22.633 1.00 90.75 88 ALA A C 1
ATOM 700 O O . ALA A 1 88 ? -13.002 -0.542 23.186 1.00 90.75 88 ALA A O 1
ATOM 701 N N . MET A 1 89 ? -11.802 -0.859 21.343 1.00 89.62 89 MET A N 1
ATOM 702 C CA . MET A 1 89 ? -12.951 -1.293 20.546 1.00 89.62 89 MET A CA 1
ATOM 703 C C . MET A 1 89 ? -13.543 -2.600 21.081 1.00 89.62 89 MET A C 1
ATOM 705 O O . MET A 1 89 ? -14.761 -2.717 21.231 1.00 89.62 89 MET A O 1
ATOM 709 N N . ARG A 1 90 ? -12.685 -3.580 21.385 1.00 88.69 90 ARG A N 1
ATOM 710 C CA . ARG A 1 90 ? -13.111 -4.883 21.910 1.00 88.69 90 ARG A CA 1
ATOM 711 C C . ARG A 1 90 ? -13.737 -4.773 23.300 1.00 88.69 90 ARG A C 1
ATOM 713 O O . ARG A 1 90 ? -14.718 -5.468 23.550 1.00 88.69 90 ARG A O 1
ATOM 720 N N . SER A 1 91 ? -13.237 -3.895 24.173 1.00 91.50 91 SER A N 1
ATOM 721 C CA . SER A 1 91 ? -13.831 -3.670 25.501 1.00 91.50 91 SER A CA 1
ATOM 722 C C . SER A 1 91 ? -15.217 -3.018 25.428 1.00 91.50 91 SER A C 1
ATOM 724 O O . SER A 1 91 ? -16.077 -3.327 26.246 1.00 91.50 91 SER A O 1
ATOM 726 N N . CYS A 1 92 ? -15.483 -2.214 24.395 1.00 90.19 92 CYS A N 1
ATOM 727 C CA . CYS A 1 92 ? -16.815 -1.685 24.080 1.00 90.19 92 CYS A CA 1
ATOM 728 C C . CYS A 1 92 ? -17.753 -2.707 23.398 1.00 90.19 92 CYS A C 1
ATOM 730 O O . CYS A 1 92 ? -18.817 -2.331 22.906 1.00 90.19 92 CYS A O 1
ATOM 732 N N . GLY A 1 93 ? -17.364 -3.985 23.305 1.00 89.38 93 GLY A N 1
ATOM 733 C CA . GLY A 1 93 ? -18.160 -5.041 22.670 1.00 89.38 93 GLY A CA 1
ATOM 734 C C . GLY A 1 93 ? -18.151 -5.008 21.137 1.00 89.38 93 GLY A C 1
ATOM 735 O O . GLY A 1 93 ? -18.958 -5.687 20.498 1.00 89.38 93 GLY A O 1
ATOM 736 N N . VAL A 1 94 ? -17.252 -4.240 20.507 1.00 88.19 94 VAL A N 1
ATOM 737 C CA . VAL A 1 94 ? -17.128 -4.224 19.045 1.00 88.19 94 VAL A CA 1
ATOM 738 C C . VAL A 1 94 ? -16.437 -5.506 18.588 1.00 88.19 94 VAL A C 1
ATOM 740 O O . VAL A 1 94 ? -15.240 -5.707 18.789 1.00 88.19 94 VAL A O 1
ATOM 743 N N . GLY A 1 95 ? -17.205 -6.381 17.938 1.00 85.56 95 GLY A N 1
ATOM 744 C CA . GLY A 1 95 ? -16.678 -7.615 17.365 1.00 85.56 95 GLY A CA 1
ATOM 745 C C . GLY A 1 95 ? -15.667 -7.368 16.231 1.00 85.56 95 GLY A C 1
ATOM 746 O O . GLY A 1 95 ? -15.737 -6.348 15.535 1.00 85.56 95 GLY A O 1
ATOM 747 N N . PRO A 1 96 ? -14.768 -8.333 15.960 1.00 82.44 96 PRO A N 1
ATOM 748 C CA . PRO A 1 96 ? -13.724 -8.203 14.937 1.00 82.44 96 PRO A CA 1
ATOM 749 C C . PRO A 1 96 ? -14.292 -8.036 13.517 1.00 82.44 96 PRO A C 1
ATOM 751 O O . PRO A 1 96 ? -13.643 -7.472 12.639 1.00 82.44 96 PRO A O 1
ATOM 754 N N . TRP A 1 97 ? -15.550 -8.433 13.301 1.00 86.38 97 TRP A N 1
ATOM 755 C CA . TRP A 1 97 ? -16.256 -8.251 12.033 1.00 86.38 97 TRP A CA 1
ATOM 756 C C . TRP A 1 97 ? -16.394 -6.783 11.606 1.00 86.38 97 TRP A C 1
ATOM 758 O O . TRP A 1 97 ? -16.442 -6.487 10.411 1.00 86.38 97 TRP A O 1
ATOM 768 N N . ALA A 1 98 ? -16.411 -5.846 12.558 1.00 83.62 98 ALA A N 1
ATOM 769 C CA . ALA A 1 98 ? -16.418 -4.417 12.253 1.00 83.62 98 ALA A CA 1
ATOM 770 C C . ALA A 1 98 ? -15.103 -3.941 11.604 1.00 83.62 98 ALA A C 1
ATOM 772 O O . ALA A 1 98 ? -15.124 -2.964 10.857 1.00 83.62 98 ALA A O 1
ATOM 773 N N . LEU A 1 99 ? -13.993 -4.647 11.855 1.00 84.50 99 LEU A N 1
ATOM 774 C CA . LEU A 1 99 ? -12.674 -4.385 11.276 1.00 84.50 99 LEU A CA 1
ATOM 775 C C . LEU A 1 99 ? -12.516 -5.055 9.903 1.00 84.50 99 LEU A C 1
ATOM 777 O O . LEU A 1 99 ? -11.999 -4.449 8.968 1.00 84.50 99 LEU A O 1
ATOM 781 N N . TYR A 1 100 ? -13.012 -6.289 9.757 1.00 86.19 100 TYR A N 1
ATOM 782 C CA . TYR A 1 100 ? -12.896 -7.045 8.506 1.00 86.19 100 TYR A CA 1
ATOM 783 C C . TYR A 1 100 ? -13.775 -6.496 7.384 1.00 86.19 100 TYR A C 1
ATOM 785 O O . TYR A 1 100 ? -13.342 -6.453 6.238 1.00 86.19 100 TYR A O 1
ATOM 793 N N . ARG A 1 101 ? -14.993 -6.032 7.688 1.00 88.31 101 ARG A N 1
ATOM 794 C CA . ARG A 1 101 ? -15.920 -5.475 6.687 1.00 88.31 101 ARG A CA 1
ATOM 795 C C . ARG A 1 101 ? -15.316 -4.375 5.795 1.00 88.31 101 ARG A C 1
ATOM 797 O O . ARG A 1 101 ? -15.418 -4.514 4.577 1.00 88.31 101 ARG A O 1
ATOM 804 N N . PRO A 1 102 ? -14.703 -3.300 6.331 1.00 86.06 102 PRO A N 1
ATOM 805 C CA . PRO A 1 102 ? -14.092 -2.268 5.493 1.00 86.06 102 PRO A CA 1
ATOM 806 C C . PRO A 1 102 ? -12.893 -2.788 4.688 1.00 86.06 102 PRO A C 1
ATOM 808 O O . PRO A 1 102 ? -12.754 -2.423 3.523 1.00 86.06 102 PRO A O 1
ATOM 811 N N . ALA A 1 103 ? -12.070 -3.672 5.264 1.00 88.62 103 ALA A N 1
ATOM 812 C CA . ALA A 1 103 ? -10.936 -4.271 4.560 1.00 88.62 103 ALA A CA 1
ATOM 813 C C . ALA A 1 103 ? -11.395 -5.170 3.397 1.00 88.62 103 ALA A C 1
ATOM 815 O O . ALA A 1 103 ? -10.876 -5.058 2.292 1.00 88.62 103 ALA A O 1
ATOM 816 N N . LEU A 1 104 ? -12.417 -6.003 3.601 1.00 90.31 104 LEU A N 1
ATOM 817 C CA . LEU A 1 104 ? -12.995 -6.843 2.548 1.00 90.31 104 LEU A CA 1
ATOM 818 C C . LEU A 1 104 ? -13.651 -6.010 1.440 1.00 90.31 104 LEU A C 1
ATOM 820 O O . LEU A 1 104 ? -13.513 -6.344 0.267 1.00 90.31 104 LEU A O 1
ATOM 824 N N . GLY A 1 105 ? -14.320 -4.907 1.790 1.00 89.19 105 GLY A N 1
ATOM 825 C CA . GLY A 1 105 ? -14.859 -3.967 0.805 1.00 89.19 105 GLY A CA 1
ATOM 826 C C . GLY A 1 105 ? -13.762 -3.346 -0.064 1.00 89.19 105 GLY A C 1
ATOM 827 O O . GLY A 1 105 ? -13.891 -3.315 -1.286 1.00 89.19 105 GLY A O 1
ATOM 828 N N . ALA A 1 106 ? -12.653 -2.920 0.548 1.00 87.19 106 ALA A N 1
ATOM 829 C CA . ALA A 1 106 ? -11.488 -2.426 -0.183 1.00 87.19 106 ALA A CA 1
ATOM 830 C C . ALA A 1 106 ? -10.865 -3.518 -1.071 1.00 87.19 106 ALA A C 1
ATOM 832 O O . ALA A 1 106 ? -10.590 -3.264 -2.240 1.00 87.19 106 ALA A O 1
ATOM 833 N N . ALA A 1 107 ? -10.722 -4.745 -0.562 1.00 89.44 107 ALA A N 1
ATOM 834 C CA . ALA A 1 107 ? -10.204 -5.878 -1.328 1.00 89.44 107 ALA A CA 1
ATOM 835 C C . ALA A 1 107 ? -11.076 -6.212 -2.549 1.00 89.44 107 ALA A C 1
ATOM 837 O O . ALA A 1 107 ? -10.547 -6.496 -3.620 1.00 89.44 107 ALA A O 1
ATOM 838 N N . ALA A 1 108 ? -12.404 -6.158 -2.411 1.00 89.44 108 ALA A N 1
ATOM 839 C CA . ALA A 1 108 ? -13.337 -6.417 -3.506 1.00 89.44 108 ALA A CA 1
ATOM 840 C C . ALA A 1 108 ? -13.286 -5.329 -4.594 1.00 89.44 108 ALA A C 1
ATOM 842 O O . ALA A 1 108 ? -13.369 -5.635 -5.780 1.00 89.44 108 ALA A O 1
ATOM 843 N N . LEU A 1 109 ? -13.120 -4.063 -4.199 1.00 88.75 109 LEU A N 1
ATOM 844 C CA . LEU A 1 109 ? -12.932 -2.953 -5.141 1.00 88.75 109 LEU A CA 1
ATOM 845 C C . LEU A 1 109 ? -11.615 -3.088 -5.908 1.00 88.75 109 LEU A C 1
ATOM 847 O O . LEU A 1 109 ? -11.580 -2.930 -7.125 1.00 88.75 109 LEU A O 1
ATOM 851 N N . LEU A 1 110 ? -10.543 -3.414 -5.190 1.00 87.50 110 LEU A N 1
ATOM 852 C CA . LEU A 1 110 ? -9.219 -3.613 -5.763 1.00 87.50 110 LEU A CA 1
ATOM 853 C C . LEU A 1 110 ? -9.186 -4.821 -6.708 1.00 87.50 110 LEU A C 1
ATOM 855 O O . LEU A 1 110 ? -8.643 -4.718 -7.802 1.00 87.50 110 LEU A O 1
ATOM 859 N N . SER A 1 111 ? -9.822 -5.938 -6.346 1.00 85.81 111 SER A N 1
ATOM 860 C CA . SER A 1 111 ? -9.875 -7.132 -7.199 1.00 85.81 111 SER A CA 1
ATOM 861 C C . SER A 1 111 ? -10.722 -6.946 -8.459 1.00 85.81 111 SER A C 1
ATOM 863 O O . SER A 1 111 ? -10.427 -7.558 -9.484 1.00 85.81 111 SER A O 1
ATOM 865 N N . ALA A 1 112 ? -11.740 -6.081 -8.429 1.00 84.94 112 ALA A N 1
ATOM 866 C CA . ALA A 1 112 ? -12.505 -5.731 -9.622 1.00 84.94 112 ALA A CA 1
ATOM 867 C C . ALA A 1 112 ? -11.656 -4.993 -10.674 1.00 84.94 112 ALA A C 1
ATOM 869 O O . ALA A 1 112 ? -11.917 -5.148 -11.864 1.00 84.94 112 ALA A O 1
ATOM 870 N N . GLY A 1 113 ? -10.639 -4.234 -10.248 1.00 76.94 113 GLY A N 1
ATOM 871 C CA . GLY A 1 113 ? -9.728 -3.504 -11.138 1.00 76.94 113 GLY A CA 1
ATOM 872 C C . GLY A 1 113 ? -8.560 -4.326 -11.695 1.00 76.94 113 GLY A C 1
ATOM 873 O O . GLY A 1 113 ? -7.846 -3.832 -12.557 1.00 76.94 113 GLY A O 1
ATOM 874 N N . VAL A 1 114 ? -8.356 -5.555 -11.209 1.00 75.12 114 VAL A N 1
ATOM 875 C CA . VAL A 1 114 ? -7.238 -6.448 -11.590 1.00 75.12 114 VAL A CA 1
ATOM 876 C C . VAL A 1 114 ? -7.640 -7.453 -12.690 1.00 75.12 114 VAL A C 1
ATOM 878 O O . VAL A 1 114 ? -6.871 -8.348 -13.027 1.00 75.12 114 VAL A O 1
ATOM 881 N N . ARG A 1 115 ? -8.849 -7.329 -13.248 1.00 61.91 115 ARG A N 1
ATOM 882 C CA . ARG A 1 115 ? -9.371 -8.227 -14.290 1.00 61.91 115 ARG A CA 1
ATOM 883 C C . ARG A 1 115 ? -8.856 -7.900 -15.684 1.00 61.91 115 ARG A C 1
ATOM 885 O O . ARG A 1 115 ? -8.697 -6.698 -15.981 1.00 61.91 115 ARG A O 1
#

pLDDT: mean 87.38, std 8.26, range [61.91, 97.12]